Protein AF-A0AAW8KKZ1-F1 (afdb_monomer)

Secondary structure (DSSP, 8-state):
---EEEES----TTS---PPPPPTT-EE-TTSEEEEEEETTS-EEEEE-SS-EEEEEE-S-TT-EE-TT---EEEE--

Structure (mmCIF, N/CA/C/O backbone):
data_AF-A0AAW8KKZ1-F1
#
_entry.id   AF-A0AAW8KKZ1-F1
#
loop_
_atom_site.group_PDB
_atom_site.id
_atom_site.type_symbol
_atom_site.label_atom_id
_atom_site.label_alt_id
_atom_site.label_comp_id
_atom_site.label_asym_id
_atom_site.label_entity_id
_atom_site.label_seq_id
_atom_site.pdbx_PDB_ins_code
_atom_site.Cartn_x
_atom_site.Cartn_y
_atom_site.Cartn_z
_atom_site.occupancy
_atom_site.B_iso_or_equiv
_atom_site.auth_seq_id
_atom_site.auth_comp_id
_atom_site.auth_asym_id
_atom_site.auth_atom_id
_atom_site.pdbx_PDB_model_num
ATOM 1 N N . PRO A 1 1 ? -10.041 1.833 -11.061 1.00 61.28 1 PRO A N 1
ATOM 2 C CA . PRO A 1 1 ? -8.704 1.292 -10.733 1.00 61.28 1 PRO A CA 1
ATOM 3 C C . PRO A 1 1 ? -8.149 0.486 -11.913 1.00 61.28 1 PRO A C 1
ATOM 5 O O . PRO A 1 1 ? -8.915 -0.223 -12.564 1.00 61.28 1 PRO A O 1
ATOM 8 N N . GLU A 1 2 ? -6.871 0.679 -12.235 1.00 70.06 2 GLU A N 1
ATOM 9 C CA . GLU A 1 2 ? -6.134 -0.090 -13.248 1.00 70.06 2 GLU A CA 1
ATOM 10 C C . GLU A 1 2 ? -5.439 -1.298 -12.598 1.00 70.06 2 GLU A C 1
ATOM 12 O O . GLU A 1 2 ? -5.257 -1.321 -11.382 1.00 70.06 2 GLU A O 1
ATOM 17 N N . SER A 1 3 ? -5.079 -2.309 -13.392 1.00 86.00 3 SER A N 1
ATOM 18 C CA . SER A 1 3 ? -4.244 -3.425 -12.927 1.00 86.00 3 SER A CA 1
ATOM 19 C C . SER A 1 3 ? -2.769 -3.022 -12.944 1.00 86.00 3 SER A C 1
ATOM 21 O O . SER A 1 3 ? -2.318 -2.369 -13.888 1.00 86.00 3 SER A O 1
ATOM 23 N N . GLY A 1 4 ? -2.003 -3.460 -11.951 1.00 90.56 4 GLY A N 1
ATOM 24 C CA . GLY A 1 4 ? -0.615 -3.046 -11.805 1.00 90.56 4 GLY A CA 1
ATOM 25 C C . GLY A 1 4 ? 0.100 -3.676 -10.618 1.00 90.56 4 GLY A C 1
ATOM 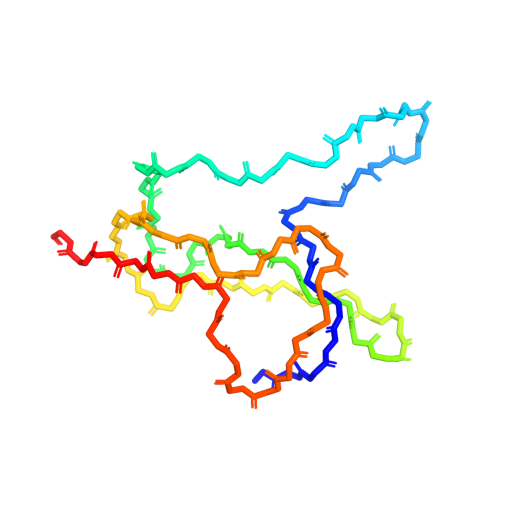26 O O . GLY A 1 4 ? -0.358 -4.658 -10.033 1.00 90.56 4 GLY A O 1
ATOM 27 N N . THR A 1 5 ? 1.243 -3.100 -10.284 1.00 90.88 5 THR A N 1
ATOM 28 C CA . THR A 1 5 ? 2.037 -3.442 -9.108 1.00 90.88 5 THR A CA 1
ATOM 29 C C . THR A 1 5 ? 1.675 -2.491 -7.976 1.00 90.88 5 THR A C 1
ATOM 31 O O . THR A 1 5 ? 1.734 -1.274 -8.145 1.00 90.88 5 THR A O 1
ATOM 34 N N .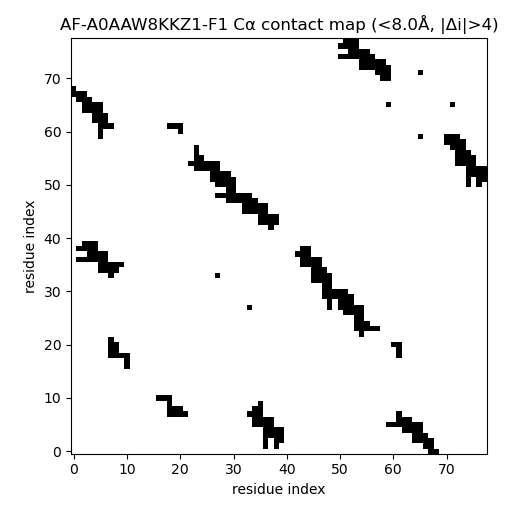 LEU A 1 6 ? 1.302 -3.036 -6.821 1.00 90.75 6 LEU A N 1
ATOM 35 C CA . LEU A 1 6 ? 1.029 -2.248 -5.628 1.00 90.75 6 LEU A CA 1
ATOM 36 C C . LEU A 1 6 ? 2.327 -1.796 -4.965 1.00 90.75 6 LEU A C 1
ATOM 38 O O . LEU A 1 6 ? 3.214 -2.605 -4.689 1.00 90.75 6 LEU A O 1
ATOM 42 N N . LEU A 1 7 ? 2.403 -0.502 -4.670 1.00 89.69 7 LEU A N 1
ATOM 43 C CA . LEU A 1 7 ? 3.528 0.133 -4.000 1.00 89.69 7 LEU A CA 1
ATOM 44 C C . LEU A 1 7 ? 2.990 0.951 -2.818 1.00 89.69 7 LEU A C 1
ATOM 46 O O . LEU A 1 7 ? 2.310 1.954 -3.005 1.00 89.69 7 LEU A O 1
ATOM 50 N N . TRP A 1 8 ? 3.275 0.531 -1.591 1.00 87.62 8 TRP A N 1
ATOM 51 C CA . TRP A 1 8 ? 2.915 1.260 -0.373 1.00 87.62 8 TRP A CA 1
ATOM 52 C C . TRP A 1 8 ? 3.701 2.562 -0.231 1.00 87.62 8 TRP A C 1
ATOM 54 O O . TRP A 1 8 ? 3.151 3.578 0.184 1.00 87.62 8 TRP A O 1
ATOM 64 N N . GLU A 1 9 ? 4.967 2.542 -0.642 1.00 83.50 9 GLU A N 1
ATOM 65 C CA . GLU A 1 9 ? 5.848 3.703 -0.654 1.00 83.50 9 GLU A CA 1
ATOM 66 C C . GLU A 1 9 ? 6.793 3.623 -1.861 1.00 83.50 9 GLU A C 1
ATOM 68 O O . GLU A 1 9 ? 7.273 2.537 -2.214 1.00 83.50 9 GLU A O 1
ATOM 73 N N . ILE A 1 10 ? 7.069 4.773 -2.478 1.00 73.00 10 ILE A N 1
ATOM 74 C CA . ILE A 1 10 ? 8.089 4.933 -3.516 1.00 73.00 10 ILE A CA 1
ATOM 75 C C . ILE A 1 10 ? 9.353 5.523 -2.877 1.00 73.00 10 ILE A C 1
ATOM 77 O O . ILE A 1 10 ? 9.408 6.701 -2.538 1.00 73.00 10 ILE A O 1
ATOM 81 N N . GLY A 1 11 ? 10.369 4.684 -2.665 1.00 66.44 11 GLY A N 1
ATOM 82 C CA . GLY A 1 11 ? 11.663 5.128 -2.143 1.00 66.44 11 GLY A CA 1
ATOM 83 C C . GLY A 1 11 ? 12.421 5.932 -3.201 1.00 66.44 11 GLY A C 1
ATOM 84 O O . GLY A 1 11 ? 12.602 5.455 -4.320 1.00 66.44 11 GLY A O 1
ATOM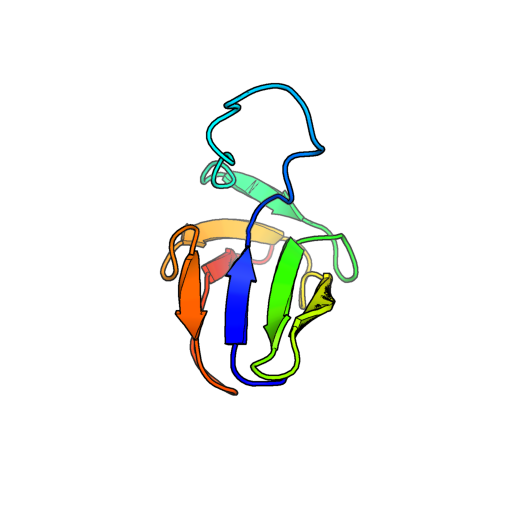 85 N N . GLY A 1 12 ? 12.842 7.152 -2.864 1.00 55.09 12 GLY A N 1
ATOM 86 C CA . GLY A 1 12 ? 13.655 7.998 -3.739 1.00 55.09 12 GLY A CA 1
ATOM 87 C C . GLY A 1 12 ? 15.117 7.540 -3.813 1.00 55.09 12 GLY A C 1
ATOM 88 O O . GLY A 1 12 ? 15.685 7.100 -2.815 1.00 55.09 12 GLY A O 1
ATOM 89 N N . ASP A 1 13 ? 15.700 7.669 -5.007 1.00 57.41 13 ASP A N 1
ATOM 90 C CA . ASP A 1 13 ? 17.091 7.389 -5.393 1.00 57.41 13 ASP A CA 1
ATOM 91 C C . ASP A 1 13 ? 18.127 7.687 -4.286 1.00 57.41 13 ASP A C 1
ATOM 93 O O . ASP A 1 13 ? 18.393 8.846 -3.964 1.00 57.41 13 ASP A O 1
ATOM 97 N N . GLY A 1 14 ? 18.759 6.647 -3.729 1.00 52.91 14 GLY A N 1
ATOM 98 C CA . GLY A 1 14 ? 20.033 6.800 -3.010 1.00 52.91 14 GLY A CA 1
ATOM 99 C C . GLY A 1 14 ? 20.241 5.909 -1.792 1.00 52.91 14 GLY A C 1
ATOM 100 O O . GLY A 1 14 ? 21.379 5.541 -1.510 1.00 52.91 14 GLY A O 1
ATOM 101 N N . GLU A 1 15 ? 19.180 5.495 -1.105 1.00 50.88 15 GLU A N 1
ATOM 102 C CA . GLU A 1 15 ? 19.298 4.591 0.038 1.00 50.88 15 GLU A CA 1
ATOM 103 C C . GLU A 1 15 ? 18.405 3.373 -0.177 1.00 50.88 15 GLU A C 1
ATOM 105 O O . GLU A 1 15 ? 17.258 3.486 -0.602 1.00 50.88 15 GLU A O 1
ATOM 110 N N . CYS A 1 16 ? 18.942 2.182 0.094 1.00 51.03 16 CYS A N 1
ATOM 111 C CA . CYS A 1 16 ? 18.221 0.909 0.051 1.00 51.03 16 CYS A CA 1
ATOM 112 C C . CYS A 1 16 ? 17.233 0.834 1.234 1.00 51.03 16 CYS A C 1
ATOM 114 O O . CYS A 1 16 ? 17.314 -0.047 2.093 1.00 51.03 16 CYS A O 1
ATOM 116 N N . VAL A 1 17 ? 16.342 1.822 1.331 1.00 53.00 17 VAL A N 1
ATOM 117 C CA . VAL A 1 17 ? 15.282 1.882 2.324 1.00 53.00 17 VAL A CA 1
ATOM 118 C C . VAL A 1 17 ? 14.239 0.883 1.863 1.00 53.00 17 VAL A C 1
ATOM 120 O O . VAL A 1 17 ? 13.631 1.014 0.801 1.00 53.00 17 VAL A O 1
ATOM 123 N N . LYS A 1 18 ? 14.086 -0.188 2.639 1.00 56.34 18 LYS A N 1
ATOM 124 C CA . LYS A 1 18 ? 13.026 -1.164 2.414 1.00 56.34 18 LYS A CA 1
ATOM 125 C C . LYS A 1 18 ? 11.700 -0.420 2.536 1.00 56.34 18 LYS A C 1
ATOM 127 O O . LYS A 1 18 ? 11.375 0.020 3.632 1.00 56.34 18 LYS A O 1
ATOM 132 N N . SER A 1 19 ? 10.987 -0.278 1.422 1.00 63.75 19 SER A N 1
ATOM 133 C CA . SER A 1 19 ? 9.635 0.285 1.375 1.00 63.75 19 SER A CA 1
ATOM 134 C C . SER A 1 19 ? 8.776 -0.351 2.477 1.00 63.75 19 SER A C 1
ATOM 136 O O . SER A 1 19 ? 8.746 -1.580 2.611 1.00 63.75 19 SER A O 1
ATOM 138 N N . ILE A 1 20 ? 8.182 0.489 3.326 1.00 69.88 20 ILE A N 1
ATOM 139 C CA . ILE A 1 20 ? 7.550 0.071 4.580 1.00 69.88 20 ILE A CA 1
ATOM 140 C C . ILE A 1 20 ? 6.049 -0.093 4.346 1.00 69.88 20 ILE A C 1
ATOM 142 O O . ILE A 1 20 ? 5.351 0.847 3.969 1.00 69.88 20 ILE A O 1
ATOM 146 N N . GLU A 1 21 ? 5.539 -1.297 4.599 1.00 77.69 21 GLU A N 1
ATOM 147 C CA . GLU A 1 21 ? 4.098 -1.551 4.622 1.00 77.69 21 GLU A CA 1
ATOM 148 C C . GLU A 1 21 ? 3.451 -0.750 5.770 1.00 77.69 21 GLU A C 1
ATOM 150 O O . GLU A 1 21 ? 4.030 -0.665 6.861 1.00 77.69 21 GLU A O 1
ATOM 155 N N . PRO A 1 22 ? 2.256 -0.161 5.579 1.00 80.94 22 PRO A N 1
ATOM 156 C CA . PRO A 1 22 ? 1.583 0.545 6.659 1.00 80.94 22 PRO A CA 1
ATOM 157 C C . PRO A 1 22 ? 1.309 -0.406 7.828 1.00 80.94 22 PRO A C 1
ATOM 159 O O . PRO A 1 22 ? 1.073 -1.600 7.654 1.00 80.94 22 PRO A O 1
ATOM 162 N N . PHE A 1 23 ? 1.327 0.118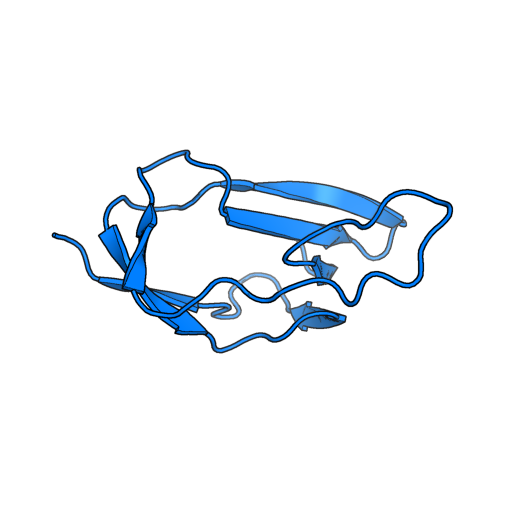 9.050 1.00 85.50 23 PHE A N 1
ATOM 163 C CA . PHE A 1 23 ? 1.026 -0.701 10.219 1.00 85.50 23 PHE A CA 1
ATOM 164 C C . PHE A 1 23 ? -0.487 -0.911 10.361 1.00 85.50 23 PHE A C 1
ATOM 166 O O . PHE A 1 23 ? -1.286 0.013 10.176 1.00 85.50 23 PHE A O 1
ATOM 173 N N . ILE A 1 24 ? -0.879 -2.126 10.752 1.00 88.50 24 ILE A N 1
ATOM 174 C CA . ILE A 1 24 ? -2.258 -2.418 11.149 1.00 88.50 24 ILE A CA 1
ATOM 175 C C . ILE A 1 24 ? -2.613 -1.543 12.350 1.00 88.50 24 ILE A C 1
ATOM 177 O O . ILE A 1 24 ? -1.918 -1.530 13.365 1.00 88.50 24 ILE A O 1
ATOM 181 N N . GLY A 1 25 ? -3.700 -0.797 12.226 1.00 88.69 25 GLY A N 1
ATOM 182 C CA . GLY A 1 25 ? -4.153 0.180 13.198 1.00 88.69 25 GLY A CA 1
ATOM 183 C C . GLY A 1 25 ? -3.966 1.632 12.764 1.00 88.69 25 GLY A C 1
ATOM 184 O O . GLY A 1 25 ? -4.408 2.514 13.497 1.00 88.69 25 GLY A O 1
ATOM 185 N N . LYS A 1 26 ? -3.346 1.899 11.608 1.00 89.81 26 LYS A N 1
ATOM 186 C CA . LYS A 1 26 ? -3.239 3.256 11.065 1.00 89.81 26 LYS A CA 1
ATOM 187 C C . LYS A 1 26 ? -4.621 3.804 10.702 1.00 89.81 26 LYS A C 1
ATOM 189 O O . LYS A 1 26 ? -5.406 3.126 10.044 1.00 89.81 26 LYS A O 1
ATOM 194 N N . GLU A 1 27 ? -4.907 5.026 11.133 1.00 91.31 27 GLU A N 1
ATOM 195 C CA . GLU A 1 27 ? -6.133 5.737 10.775 1.00 91.31 27 GLU A CA 1
ATOM 196 C C . GLU A 1 27 ? -5.956 6.462 9.439 1.00 91.31 27 GLU A C 1
ATOM 198 O O . GLU A 1 27 ? -4.947 7.128 9.211 1.00 91.31 27 GLU A O 1
ATOM 203 N N . TYR A 1 28 ? -6.956 6.333 8.576 1.00 91.44 28 TYR A N 1
ATOM 204 C CA . TYR A 1 28 ? -7.056 6.999 7.285 1.00 91.44 28 TYR A CA 1
ATOM 205 C C . TYR A 1 28 ? -8.347 7.810 7.233 1.00 91.44 28 TYR A C 1
ATOM 207 O O . TYR A 1 28 ? -9.363 7.429 7.818 1.00 91.44 28 TYR A O 1
ATOM 215 N N . LYS A 1 29 ? -8.327 8.926 6.507 1.00 91.75 29 LYS A N 1
ATOM 216 C CA . LYS A 1 29 ? -9.539 9.684 6.168 1.00 91.75 29 LYS A CA 1
ATOM 217 C C . LYS A 1 29 ? -9.960 9.359 4.741 1.00 91.75 29 LYS A C 1
ATOM 219 O O . LYS A 1 29 ? -9.135 8.967 3.924 1.00 91.75 29 LYS A O 1
ATOM 224 N N . GLU A 1 30 ? -11.240 9.536 4.433 1.00 90.75 30 GLU A N 1
ATOM 225 C CA . GLU A 1 30 ? -11.698 9.438 3.046 1.00 90.75 30 GLU A CA 1
ATOM 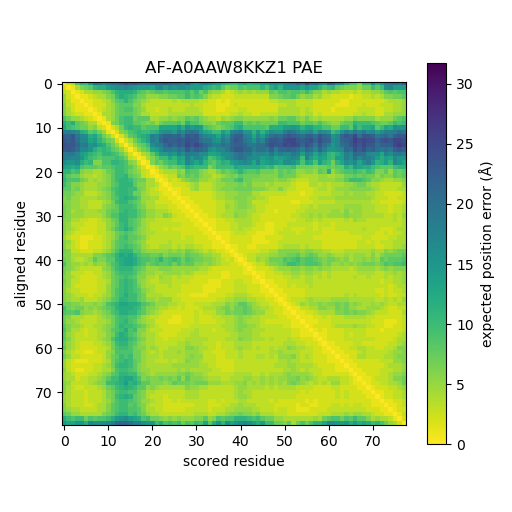226 C C . GLU A 1 30 ? -10.934 10.452 2.183 1.00 90.75 30 GLU A C 1
ATOM 228 O O . GLU A 1 30 ? -10.831 11.626 2.545 1.00 90.75 30 GLU A O 1
ATOM 233 N N . GLY A 1 31 ? -10.363 9.982 1.074 1.00 89.88 31 GLY A N 1
ATOM 234 C CA . GLY A 1 31 ? -9.538 10.801 0.189 1.00 89.88 31 GLY A CA 1
ATOM 235 C C . GLY A 1 31 ? -8.075 10.951 0.617 1.00 89.88 31 GLY A C 1
ATOM 236 O O . GLY A 1 31 ? -7.300 11.533 -0.136 1.00 89.88 31 GLY A O 1
ATOM 237 N N . ASP A 1 32 ? -7.682 10.433 1.784 1.00 91.94 32 ASP A N 1
ATOM 238 C CA . ASP A 1 32 ? -6.288 10.469 2.232 1.00 91.94 32 ASP A CA 1
ATOM 239 C C . ASP A 1 32 ? -5.406 9.549 1.381 1.00 91.94 32 ASP A C 1
ATOM 241 O O . ASP A 1 32 ? -5.892 8.584 0.792 1.00 91.94 32 ASP A O 1
ATOM 245 N N . PHE A 1 33 ? -4.106 9.822 1.316 1.00 89.81 33 PHE A N 1
ATOM 246 C CA . PHE A 1 33 ? -3.187 8.977 0.556 1.00 89.81 33 PHE A CA 1
ATOM 247 C C . PHE A 1 33 ? -3.140 7.561 1.152 1.00 89.81 33 PHE A C 1
ATOM 249 O O . PHE A 1 33 ? -2.868 7.394 2.343 1.00 89.81 33 PHE A O 1
ATOM 256 N N . PHE A 1 34 ? -3.368 6.536 0.322 1.00 90.00 34 PHE A N 1
ATOM 257 C CA . PHE A 1 34 ? -3.357 5.144 0.769 1.00 90.00 34 PHE A CA 1
ATOM 258 C C . PHE A 1 34 ? -2.153 4.363 0.241 1.00 90.00 34 PHE A C 1
ATOM 260 O O . PHE A 1 34 ? -1.364 3.850 1.035 1.00 90.00 34 PHE A O 1
ATOM 267 N N . CYS A 1 35 ? -2.013 4.272 -1.083 1.00 90.31 35 CYS A N 1
ATOM 268 C CA . CYS A 1 35 ? -0.902 3.591 -1.750 1.00 90.31 35 CYS A CA 1
ATOM 269 C C . CYS A 1 35 ? -0.737 4.087 -3.193 1.00 90.31 35 CYS A C 1
ATOM 271 O O . CYS A 1 35 ? -1.555 4.853 -3.700 1.00 90.31 35 CYS A O 1
ATOM 273 N N . TYR A 1 36 ? 0.283 3.593 -3.885 1.00 90.50 36 TYR A N 1
ATOM 274 C CA . TYR A 1 36 ? 0.477 3.767 -5.318 1.00 90.50 36 TYR A CA 1
ATOM 275 C C . TYR A 1 36 ? 0.215 2.465 -6.084 1.00 90.50 36 TYR A C 1
ATOM 277 O O . TYR A 1 36 ? 0.392 1.360 -5.563 1.00 90.50 36 TYR A O 1
ATOM 285 N N . ILE A 1 37 ? -0.178 2.597 -7.348 1.00 90.50 37 ILE A N 1
ATOM 286 C CA . ILE A 1 37 ? -0.263 1.497 -8.309 1.00 90.50 37 ILE A CA 1
ATOM 287 C C . ILE A 1 37 ? 0.568 1.869 -9.526 1.00 90.50 37 ILE A C 1
ATOM 289 O O . ILE A 1 37 ? 0.253 2.828 -10.227 1.00 90.50 37 ILE A O 1
ATOM 293 N N . GLU A 1 38 ? 1.614 1.098 -9.790 1.00 90.50 38 GLU A N 1
ATOM 294 C CA . GLU A 1 38 ? 2.353 1.179 -11.044 1.00 90.50 38 GLU A CA 1
ATOM 295 C C . GLU A 1 38 ? 1.625 0.341 -12.098 1.00 90.50 38 GLU A C 1
ATOM 297 O O . GLU A 1 38 ? 1.548 -0.885 -11.990 1.00 90.50 38 GLU A O 1
ATOM 302 N N . ASN A 1 39 ? 1.044 0.987 -13.108 1.00 89.25 39 ASN A N 1
ATOM 303 C CA . ASN A 1 39 ? 0.389 0.269 -14.196 1.00 89.25 39 ASN A CA 1
ATOM 304 C C . ASN A 1 39 ? 1.425 -0.410 -15.114 1.00 89.25 39 ASN A C 1
ATOM 306 O O . ASN A 1 39 ? 2.616 -0.108 -15.092 1.00 89.25 39 ASN A O 1
ATOM 310 N N . ASN A 1 40 ? 0.975 -1.318 -15.986 1.00 84.06 40 ASN A N 1
ATOM 311 C CA . ASN A 1 40 ? 1.887 -2.012 -16.912 1.00 84.06 40 ASN A CA 1
ATOM 312 C C . ASN A 1 40 ? 2.575 -1.071 -17.931 1.00 84.06 40 ASN A C 1
ATOM 314 O O . ASN A 1 40 ? 3.482 -1.508 -18.634 1.00 84.06 40 ASN A O 1
ATOM 318 N N . HIS A 1 41 ? 2.148 0.193 -18.036 1.00 84.75 41 HIS A N 1
ATOM 319 C CA . HIS A 1 41 ? 2.788 1.214 -18.870 1.00 84.75 41 HIS A CA 1
ATOM 320 C C . HIS A 1 41 ? 3.888 1.992 -18.120 1.00 84.75 41 HIS A C 1
ATOM 322 O O . HIS A 1 41 ? 4.460 2.919 -18.689 1.00 84.75 41 HIS A O 1
ATOM 328 N N . GLY A 1 42 ? 4.183 1.633 -16.864 1.00 83.19 42 GLY A N 1
ATOM 329 C CA . GLY A 1 42 ? 5.175 2.306 -16.022 1.00 83.19 42 GLY A CA 1
ATOM 330 C C . GLY A 1 42 ? 4.687 3.626 -15.420 1.00 83.19 42 GLY A C 1
ATOM 331 O O . GLY A 1 42 ? 5.498 4.426 -14.962 1.00 83.19 42 GLY A O 1
ATOM 332 N N . GLN A 1 43 ? 3.378 3.897 -15.441 1.00 88.06 43 GLN A N 1
ATOM 333 C CA . GLN A 1 43 ? 2.809 5.073 -14.785 1.00 88.06 43 GLN A CA 1
ATOM 334 C C . GLN A 1 43 ? 2.463 4.741 -13.340 1.00 88.06 43 GLN A C 1
ATOM 336 O O . GLN A 1 43 ? 1.753 3.772 -13.073 1.00 88.06 43 GLN A O 1
ATOM 341 N N . ILE A 1 44 ? 2.916 5.589 -12.425 1.00 89.12 44 ILE A N 1
ATOM 342 C CA . ILE A 1 44 ? 2.607 5.490 -11.002 1.00 89.12 44 ILE A CA 1
ATOM 343 C C . ILE A 1 44 ? 1.348 6.316 -10.735 1.00 89.12 44 ILE A C 1
ATOM 345 O O . ILE A 1 44 ? 1.317 7.519 -10.992 1.00 89.12 44 ILE A O 1
ATOM 349 N N . LEU A 1 45 ? 0.304 5.657 -10.242 1.00 89.38 45 LEU A N 1
ATOM 350 C CA . LEU A 1 45 ? -0.978 6.265 -9.907 1.00 89.38 45 LEU A CA 1
ATOM 351 C C . LEU A 1 45 ? -1.166 6.291 -8.396 1.00 89.38 45 LEU A C 1
ATOM 353 O O . LEU A 1 45 ? -1.018 5.267 -7.736 1.00 89.38 45 LEU A O 1
ATOM 357 N N . GLU A 1 46 ? -1.544 7.444 -7.858 1.00 89.81 46 GLU A N 1
ATOM 358 C CA . GLU A 1 46 ? -1.928 7.590 -6.456 1.00 89.81 46 GLU A CA 1
ATOM 359 C C . GLU A 1 46 ? -3.336 7.052 -6.225 1.00 89.81 46 GLU A C 1
ATOM 361 O O . GLU A 1 46 ? -4.295 7.443 -6.895 1.00 89.81 46 GLU A O 1
ATOM 366 N N . ILE A 1 47 ? -3.461 6.150 -5.257 1.00 89.56 47 ILE A N 1
ATOM 367 C CA . ILE A 1 47 ? -4.731 5.587 -4.828 1.00 89.56 47 ILE A CA 1
ATOM 368 C C . ILE A 1 47 ? -5.087 6.203 -3.474 1.00 89.56 47 ILE A C 1
ATOM 370 O O . ILE A 1 47 ? -4.405 5.934 -2.480 1.00 89.56 47 ILE A O 1
ATOM 374 N N . PRO A 1 48 ? -6.146 7.025 -3.410 1.00 91.12 48 PRO A N 1
ATOM 375 C CA . PRO A 1 48 ? -6.651 7.526 -2.145 1.00 91.12 48 PRO A CA 1
ATOM 376 C C . PRO A 1 48 ? -7.463 6.454 -1.407 1.00 91.12 48 PRO A C 1
ATOM 378 O O . PRO A 1 48 ? -8.031 5.538 -2.010 1.00 91.12 48 PRO A O 1
ATOM 381 N N . ALA A 1 49 ? -7.564 6.595 -0.090 1.00 90.75 49 ALA A N 1
ATOM 382 C CA . ALA A 1 49 ? -8.404 5.768 0.755 1.00 90.75 49 ALA A CA 1
ATOM 383 C C . ALA A 1 49 ? -9.877 5.991 0.387 1.00 90.75 49 ALA A C 1
ATOM 385 O O . ALA A 1 49 ? -10.393 7.110 0.433 1.00 90.75 49 ALA A O 1
ATOM 386 N N . ALA A 1 50 ? -10.560 4.904 0.027 1.00 87.31 50 ALA A N 1
ATOM 387 C CA . ALA A 1 50 ? -11.954 4.945 -0.412 1.00 87.31 50 ALA A CA 1
ATOM 388 C C . ALA A 1 50 ? -12.940 5.290 0.717 1.00 87.31 50 ALA A C 1
ATOM 390 O O . ALA A 1 50 ? -14.070 5.680 0.443 1.00 87.31 50 ALA A O 1
ATOM 391 N N . LEU A 1 51 ? -12.530 5.108 1.973 1.00 88.50 51 LEU A N 1
ATOM 392 C CA . LEU A 1 51 ? -13.311 5.430 3.160 1.00 88.50 51 LEU A CA 1
ATOM 393 C C . LEU A 1 51 ? -12.388 5.820 4.315 1.00 88.50 51 LEU A C 1
ATOM 395 O O . LEU A 1 51 ? -11.237 5.388 4.378 1.00 88.50 51 LEU A O 1
ATOM 399 N N . GLY A 1 52 ? -12.917 6.624 5.237 1.00 90.50 52 GLY A N 1
ATOM 400 C CA . GLY A 1 52 ? -12.253 6.924 6.500 1.00 90.50 52 GLY A CA 1
ATOM 401 C C . GLY A 1 52 ? -12.443 5.801 7.518 1.00 90.50 52 GLY A C 1
ATOM 402 O O . GLY A 1 52 ? -13.540 5.252 7.641 1.00 90.50 52 GLY A O 1
ATOM 403 N N . GLY A 1 53 ? -11.382 5.462 8.243 1.00 92.69 53 GLY A N 1
ATOM 404 C CA . GLY A 1 53 ? -11.398 4.379 9.215 1.00 92.69 53 GLY A CA 1
ATOM 405 C C . GLY A 1 53 ? -10.011 3.914 9.638 1.00 92.69 53 GLY A C 1
ATOM 406 O O . GLY A 1 53 ? -8.999 4.545 9.336 1.00 92.69 53 GLY A O 1
ATOM 407 N N . LYS A 1 54 ? -9.962 2.772 10.318 1.00 93.56 54 LYS A N 1
ATOM 408 C CA . LYS A 1 54 ? -8.732 2.130 10.776 1.00 93.56 54 LYS A CA 1
ATOM 409 C C . LYS A 1 54 ? -8.335 0.991 9.841 1.00 93.56 54 LYS A C 1
ATOM 411 O O . LYS A 1 54 ? -9.146 0.115 9.563 1.00 93.56 54 LYS A O 1
ATOM 416 N N . LEU A 1 55 ? -7.086 0.958 9.382 1.00 92.25 55 LEU A N 1
ATOM 417 C CA . LEU A 1 55 ? -6.542 -0.175 8.634 1.00 92.25 55 LEU A CA 1
ATOM 418 C C . LEU A 1 55 ? -6.488 -1.403 9.546 1.00 92.25 55 LEU A C 1
ATOM 420 O O . LEU A 1 55 ? -5.745 -1.405 10.524 1.00 92.25 55 LEU A O 1
ATOM 424 N N . VAL A 1 56 ? -7.261 -2.437 9.236 1.00 93.12 56 VAL A N 1
ATOM 425 C CA . VAL A 1 56 ? -7.348 -3.653 10.063 1.00 93.12 56 VAL A CA 1
ATOM 426 C C . VAL A 1 56 ? -6.642 -4.843 9.433 1.00 93.12 56 VAL A C 1
ATOM 428 O O . VAL A 1 56 ? -6.212 -5.741 10.151 1.00 93.12 56 VAL A O 1
ATOM 431 N N . GLU A 1 57 ? -6.458 -4.835 8.112 1.00 90.94 57 GLU A N 1
ATOM 432 C CA . GLU A 1 57 ? -5.824 -5.947 7.411 1.00 90.94 57 GLU A CA 1
ATOM 433 C C . GLU A 1 57 ? -5.182 -5.507 6.089 1.00 90.94 57 GLU A C 1
ATOM 435 O O . GLU A 1 57 ? -5.722 -4.664 5.370 1.00 90.94 57 GLU A O 1
ATOM 440 N N . ILE A 1 58 ? -4.047 -6.123 5.747 1.00 90.56 58 ILE A N 1
ATOM 441 C CA . ILE A 1 58 ? -3.330 -5.947 4.478 1.00 90.56 58 ILE A CA 1
ATOM 442 C C . ILE A 1 58 ? -3.340 -7.283 3.739 1.00 90.56 58 ILE A C 1
ATOM 444 O O . ILE A 1 58 ? -2.833 -8.280 4.249 1.00 90.56 58 ILE A O 1
ATOM 448 N N . ASN A 1 59 ? -3.911 -7.297 2.535 1.00 90.06 59 ASN A N 1
ATOM 449 C CA . ASN A 1 59 ? -3.992 -8.489 1.683 1.00 90.06 59 ASN A CA 1
ATOM 450 C C . ASN A 1 59 ? -2.922 -8.487 0.582 1.00 90.06 59 ASN A C 1
ATOM 452 O O . ASN A 1 59 ? -2.453 -9.548 0.173 1.00 90.06 59 ASN A O 1
ATOM 456 N N . ALA A 1 60 ? -2.499 -7.305 0.131 1.00 90.56 60 ALA A N 1
ATOM 457 C CA . ALA A 1 60 ? -1.467 -7.134 -0.881 1.00 90.56 60 ALA A CA 1
ATOM 458 C C . ALA A 1 60 ? -0.207 -6.503 -0.275 1.00 90.56 60 ALA A C 1
ATOM 460 O O . ALA A 1 60 ? -0.242 -5.408 0.284 1.00 90.56 60 ALA A O 1
ATOM 461 N N . LYS A 1 61 ? 0.921 -7.201 -0.402 1.00 88.44 61 LYS A N 1
ATOM 462 C CA . LYS A 1 61 ? 2.224 -6.722 0.077 1.00 88.44 61 LYS A CA 1
ATOM 463 C C . LYS A 1 61 ? 2.877 -5.770 -0.922 1.00 88.44 61 LYS A C 1
ATOM 465 O O . LYS A 1 61 ? 2.448 -5.675 -2.072 1.00 88.44 61 LYS A O 1
ATOM 470 N N . GLN A 1 62 ? 3.954 -5.112 -0.502 1.00 87.50 62 GLN A N 1
ATOM 471 C CA . GLN A 1 62 ? 4.801 -4.324 -1.401 1.00 87.50 62 GLN A CA 1
ATOM 472 C C . GLN A 1 62 ? 5.217 -5.142 -2.633 1.00 87.50 62 GLN A C 1
ATOM 474 O O . GLN A 1 62 ? 5.717 -6.261 -2.507 1.00 87.50 62 GLN A O 1
ATOM 479 N N . GLY A 1 63 ? 5.031 -4.574 -3.824 1.00 88.12 63 GLY A N 1
ATOM 480 C CA . GLY A 1 63 ? 5.374 -5.224 -5.087 1.00 88.12 63 GLY A CA 1
ATOM 481 C C . GLY A 1 63 ? 4.392 -6.319 -5.520 1.00 88.12 63 GLY A C 1
ATOM 482 O O . GLY A 1 63 ? 4.655 -7.015 -6.500 1.00 88.12 63 GLY A O 1
ATOM 483 N N . ALA A 1 64 ? 3.272 -6.509 -4.812 1.00 90.81 64 ALA A N 1
ATOM 484 C CA . ALA A 1 64 ? 2.263 -7.481 -5.208 1.00 90.81 64 ALA A CA 1
ATOM 485 C C . ALA A 1 64 ? 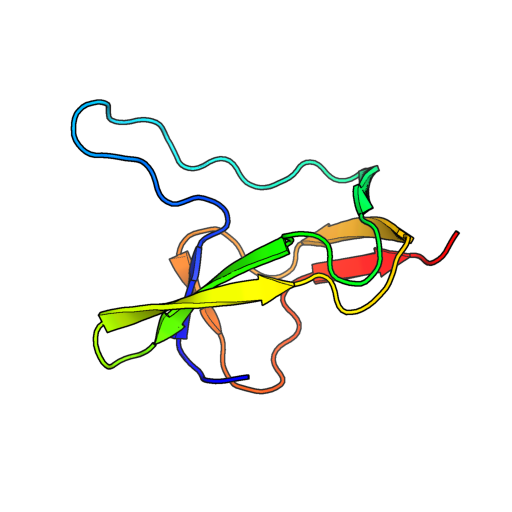1.562 -7.042 -6.499 1.00 90.81 64 ALA A C 1
ATOM 487 O O . ALA A 1 64 ? 1.219 -5.873 -6.679 1.00 90.81 64 ALA A O 1
ATOM 488 N N . ARG A 1 65 ? 1.308 -8.001 -7.393 1.00 90.31 65 ARG A N 1
ATOM 489 C CA . ARG A 1 65 ? 0.546 -7.753 -8.617 1.00 90.31 65 ARG A CA 1
ATOM 490 C C . ARG A 1 65 ? -0.942 -7.822 -8.307 1.00 90.31 65 ARG A C 1
ATOM 492 O O . ARG A 1 65 ? -1.421 -8.856 -7.849 1.00 90.31 65 ARG A O 1
ATOM 499 N N . VAL A 1 66 ? -1.651 -6.735 -8.572 1.00 91.19 66 VAL A N 1
ATOM 500 C CA . VAL A 1 66 ? -3.077 -6.581 -8.280 1.00 91.19 66 VAL A CA 1
ATOM 501 C C . VAL A 1 66 ? -3.826 -6.207 -9.550 1.00 91.19 66 VAL A C 1
ATOM 503 O O . VAL A 1 66 ? -3.321 -5.482 -10.411 1.00 91.19 66 VAL A O 1
ATOM 506 N N . ASN A 1 67 ? -5.040 -6.717 -9.693 1.00 89.69 67 ASN A N 1
ATOM 507 C CA . ASN A 1 67 ? -5.920 -6.398 -10.802 1.00 89.69 67 ASN A CA 1
ATOM 508 C C . ASN A 1 67 ? -7.032 -5.454 -10.369 1.00 89.69 67 ASN A C 1
ATOM 510 O O . ASN A 1 67 ?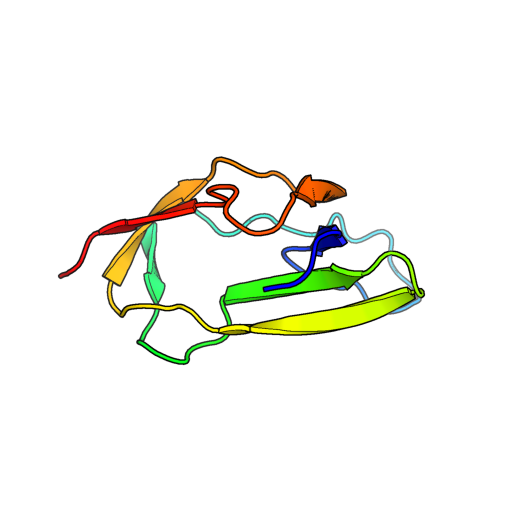 -7.342 -5.287 -9.190 1.00 89.69 67 ASN A O 1
ATOM 514 N N . LYS A 1 68 ? -7.692 -4.849 -11.356 1.00 84.56 68 LYS A N 1
ATOM 515 C CA . LYS A 1 68 ? -8.921 -4.102 -11.109 1.00 84.56 68 LYS A CA 1
ATOM 516 C C . LYS A 1 68 ? -9.942 -4.983 -10.375 1.00 84.56 68 LYS A C 1
ATOM 518 O O . LYS A 1 68 ? -10.454 -5.940 -10.945 1.00 84.56 68 LYS A O 1
ATOM 523 N N . GLY A 1 69 ? -10.288 -4.580 -9.155 1.00 85.19 69 GLY A N 1
ATOM 524 C CA . GLY A 1 69 ? -11.261 -5.275 -8.310 1.00 85.19 69 GLY A CA 1
ATOM 525 C C . GLY A 1 69 ? -10.643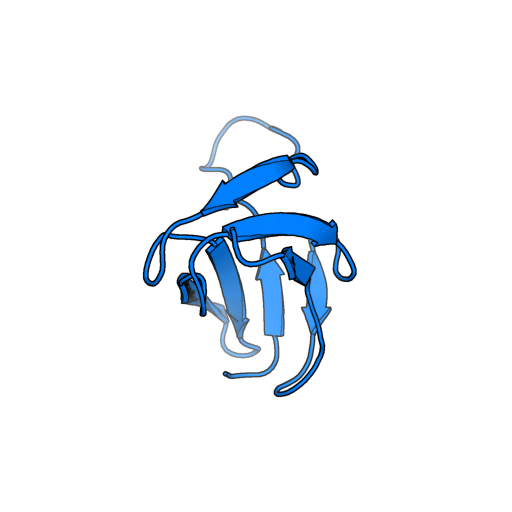 -6.211 -7.272 1.00 85.19 69 GLY A C 1
ATOM 526 O O . GLY A 1 69 ? -11.384 -6.697 -6.425 1.00 85.19 69 GLY A O 1
ATOM 527 N N . ASP A 1 70 ? -9.322 -6.420 -7.292 1.00 90.31 70 ASP A N 1
ATOM 528 C CA . ASP A 1 70 ? -8.644 -7.137 -6.213 1.00 90.31 70 ASP A CA 1
ATOM 529 C C . ASP A 1 70 ? -8.678 -6.326 -4.915 1.00 90.31 70 ASP A C 1
ATOM 531 O O . ASP A 1 70 ? -8.553 -5.096 -4.904 1.00 90.31 70 ASP A O 1
ATOM 535 N N . VAL A 1 71 ? -8.838 -7.043 -3.804 1.00 89.38 71 VAL A N 1
ATOM 536 C CA . VAL A 1 71 ? -8.812 -6.455 -2.468 1.00 89.38 71 VAL A CA 1
ATOM 537 C C . VAL A 1 71 ? -7.368 -6.361 -1.995 1.00 89.38 71 VAL A C 1
ATOM 539 O O . VAL A 1 71 ? -6.685 -7.370 -1.837 1.00 89.38 71 VAL A O 1
ATOM 542 N N . ILE A 1 72 ? -6.908 -5.136 -1.750 1.00 90.56 72 ILE A N 1
ATOM 543 C CA . ILE A 1 72 ? -5.527 -4.869 -1.324 1.00 90.56 72 ILE A CA 1
ATOM 544 C C . ILE A 1 72 ? -5.393 -4.730 0.195 1.00 90.56 72 ILE A C 1
ATOM 546 O O . ILE A 1 72 ? -4.353 -5.066 0.762 1.00 90.56 72 ILE A O 1
ATOM 550 N N . ALA A 1 73 ? -6.450 -4.268 0.860 1.00 91.44 73 ALA A N 1
ATOM 551 C CA . ALA A 1 73 ? -6.505 -4.029 2.294 1.00 91.44 73 ALA A CA 1
ATOM 552 C C . ALA A 1 73 ? -7.952 -3.800 2.752 1.00 91.44 73 ALA A C 1
ATOM 554 O O . ALA A 1 73 ? -8.816 -3.455 1.942 1.00 91.44 73 ALA A O 1
ATOM 555 N N . TYR A 1 74 ? -8.187 -3.936 4.056 1.00 90.94 74 TYR 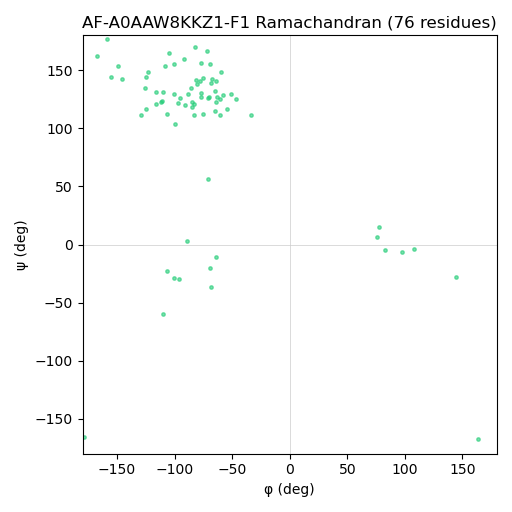A N 1
ATOM 556 C CA . TYR A 1 74 ? -9.468 -3.650 4.696 1.00 90.94 74 TYR A CA 1
ATOM 557 C C . TYR A 1 74 ? -9.335 -2.501 5.690 1.00 90.94 74 TYR A C 1
ATOM 559 O O . TYR A 1 74 ? -8.456 -2.498 6.555 1.00 90.94 74 TYR A O 1
ATOM 567 N N . ILE A 1 75 ? -10.249 -1.541 5.572 1.00 91.25 75 ILE A N 1
ATOM 568 C CA . ILE A 1 75 ? -10.398 -0.425 6.501 1.00 91.25 75 ILE A CA 1
ATOM 569 C C . ILE A 1 75 ? -11.717 -0.625 7.248 1.00 91.25 75 ILE A C 1
ATOM 571 O O . ILE A 1 75 ? -12.776 -0.740 6.632 1.00 91.25 75 ILE A O 1
ATOM 575 N N . GLU A 1 76 ? -11.650 -0.674 8.573 1.00 91.50 76 GLU A N 1
ATOM 576 C CA . GLU A 1 76 ? -12.817 -0.688 9.447 1.00 91.50 76 GLU A CA 1
ATOM 577 C C . GLU A 1 76 ? -13.266 0.749 9.704 1.00 91.50 76 GLU A C 1
ATOM 579 O O . GLU A 1 76 ? -12.490 1.585 10.171 1.00 91.50 76 GLU A O 1
ATOM 584 N N . ARG A 1 77 ? -14.521 1.049 9.371 1.00 86.19 77 ARG A N 1
ATOM 585 C CA . ARG A 1 77 ? -15.099 2.374 9.589 1.00 86.19 77 ARG A CA 1
ATOM 586 C C . ARG A 1 77 ? -15.288 2.609 11.088 1.00 86.19 77 ARG A C 1
ATOM 588 O O . ARG A 1 77 ? -15.943 1.801 11.745 1.00 86.19 77 ARG A O 1
ATOM 595 N N . ILE A 1 78 ? -14.750 3.721 11.581 1.00 72.00 78 ILE A N 1
ATOM 596 C CA . ILE A 1 78 ? -14.970 4.223 12.946 1.00 72.00 78 ILE A CA 1
ATOM 597 C C . ILE A 1 78 ? -15.991 5.358 12.962 1.00 72.00 78 ILE A C 1
ATOM 599 O O . ILE A 1 78 ? -16.140 6.036 11.915 1.00 72.00 78 ILE A O 1
#

Nearest PDB structures (foldseek):
  3i4l-assembly1_A  TM=7.452E-01  e=5.818E-03  Pyrococcus horikoshii OT3
  3i73-assembly1_A  TM=7.218E-01  e=5.142E-03  Pyrococcus horikoshii OT3
  3sdz-assembly1_A  TM=7.489E-01  e=5.470E-03  Pyrococcus horikoshii OT3
  3qia-assembly1_A  TM=7.276E-01  e=9.533E-03  Pyrococcus horikoshii OT3
  7u8r-assembly1_A  TM=7.257E-01  e=2.406E-02  Sus scrofa

pLDDT: mean 84.08, std 11.63, range [50.88, 93.56]

Sequence (78 aa):
PESGTLLWEIGGDGECVKSIEPFIGKEYKEGDFFCYIENNHGQILEIPAALGGKLVEINAKQGARVNKGDVIAYIERI

Solvent-accessible surface area (backbone atoms only — not comparable to full-atom values): 4658 Å² total; per-residue (Å²): 121,75,44,25,33,34,32,57,47,86,75,66,94,89,63,95,62,75,64,59,73,80,60,76,62,45,76,46,44,59,68,33,89,59,33,34,35,33,32,90,85,73,47,76,40,84,38,52,26,90,53,40,21,30,29,70,45,77,69,52,55,78,69,31,78,43,48,62,87,60,75,46,60,43,65,48,72,118

Mean predicted aligned error: 5.9 Å

Radius of gyration: 12.48 Å; Cα contacts (8 Å, |Δi|>4): 167; chains: 1; bounding box: 35×19×32 Å

Foldseek 3Di:
DAWAWKAQDDDDPDDPPDRDDDDFFDWFAAQAFGTWGQHPVRDIHTDHDNHTATFHFAPADHRRTGGVPDDGTDGDHD